Protein AF-A0A3R9WW64-F1 (afdb_monomer_lite)

Structure (mmCIF, N/CA/C/O backbone):
data_AF-A0A3R9WW64-F1
#
_entry.id   AF-A0A3R9WW64-F1
#
loop_
_atom_site.group_PDB
_atom_site.id
_atom_site.type_symbol
_atom_site.label_atom_id
_atom_site.label_alt_id
_atom_site.label_comp_id
_atom_site.label_asym_id
_atom_site.label_entity_id
_atom_site.label_seq_id
_atom_site.pdbx_PDB_ins_code
_atom_site.Cartn_x
_atom_site.Cartn_y
_atom_site.Cartn_z
_atom_site.occupancy
_atom_site.B_iso_or_equiv
_atom_site.auth_seq_id
_atom_site.auth_comp_id
_atom_site.auth_asym_id
_atom_site.auth_atom_id
_atom_site.pdbx_PDB_model_num
ATOM 1 N N . MET A 1 1 ? 5.351 16.333 -18.923 1.00 55.88 1 MET A N 1
ATOM 2 C CA . MET A 1 1 ? 4.577 15.684 -17.848 1.00 55.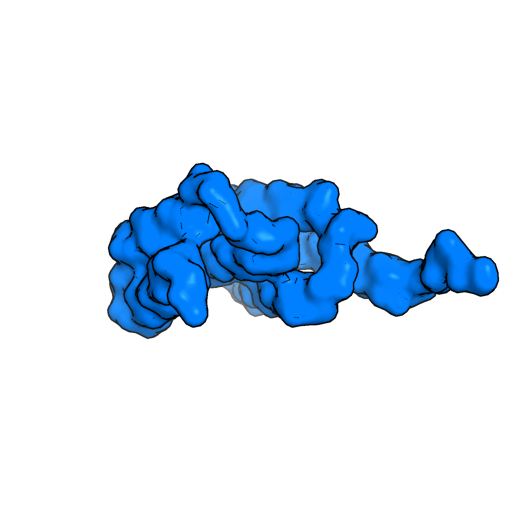88 1 MET A CA 1
ATOM 3 C C . MET A 1 1 ? 3.351 15.067 -18.496 1.00 55.88 1 MET A C 1
ATOM 5 O O . MET A 1 1 ? 2.646 15.789 -19.191 1.00 55.88 1 MET A O 1
ATOM 9 N N . ASP A 1 2 ? 3.173 13.750 -18.385 1.00 70.94 2 ASP A N 1
ATOM 10 C CA . ASP A 1 2 ? 2.027 13.040 -18.985 1.00 70.94 2 ASP A CA 1
ATOM 11 C C . ASP A 1 2 ? 0.785 13.168 -18.080 1.00 70.94 2 ASP A C 1
ATOM 13 O O . ASP A 1 2 ? 0.905 13.332 -16.864 1.00 70.94 2 ASP A O 1
ATOM 17 N N . ARG A 1 3 ? -0.419 13.089 -18.651 1.00 68.31 3 ARG A N 1
ATOM 18 C CA . ARG A 1 3 ? -1.703 13.298 -17.965 1.00 68.31 3 ARG A CA 1
ATOM 19 C C . ARG A 1 3 ? -1.903 12.352 -16.774 1.00 68.31 3 ARG A C 1
ATOM 21 O O . ARG A 1 3 ? -2.455 12.770 -15.768 1.00 68.31 3 ARG A O 1
ATOM 28 N N . ARG A 1 4 ? -1.342 11.139 -16.821 1.00 68.88 4 ARG A N 1
ATOM 29 C CA . ARG A 1 4 ? -1.344 10.182 -15.690 1.00 68.88 4 ARG A CA 1
ATOM 30 C C . ARG A 1 4 ? -0.472 10.620 -14.538 1.00 68.88 4 ARG A C 1
ATOM 32 O O . ARG A 1 4 ? -0.772 10.323 -13.394 1.00 68.88 4 ARG A O 1
ATOM 39 N N . GLU A 1 5 ? 0.668 11.224 -14.854 1.00 63.34 5 GLU A N 1
ATOM 40 C CA . GLU A 1 5 ? 1.583 11.723 -13.840 1.00 63.34 5 GLU A CA 1
ATOM 41 C C . GLU A 1 5 ? 0.886 12.855 -13.088 1.00 63.34 5 GLU A C 1
ATOM 43 O O . GLU A 1 5 ? 0.924 12.902 -11.862 1.00 63.34 5 GLU A O 1
ATOM 48 N N . LEU A 1 6 ? 0.140 13.684 -13.823 1.00 73.88 6 LEU A N 1
ATOM 49 C CA . LEU A 1 6 ? -0.729 14.711 -13.268 1.00 73.88 6 LEU A CA 1
ATOM 50 C C . LEU A 1 6 ? -1.870 14.121 -12.421 1.00 7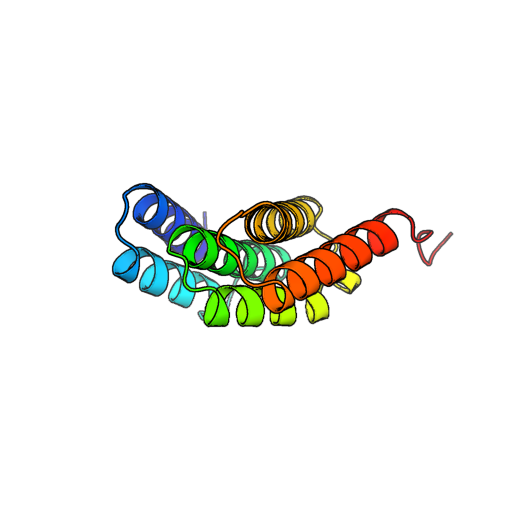3.88 6 LEU A C 1
ATOM 52 O O . LEU A 1 6 ? -2.047 14.540 -11.281 1.00 73.88 6 LEU A O 1
ATOM 56 N N . ASP A 1 7 ? -2.601 13.131 -12.938 1.00 77.81 7 ASP A N 1
ATOM 57 C CA . ASP A 1 7 ? -3.711 12.483 -12.227 1.00 77.81 7 ASP A CA 1
ATOM 58 C C . ASP A 1 7 ? -3.220 11.720 -10.990 1.00 77.81 7 ASP A C 1
ATOM 60 O O . ASP A 1 7 ? -3.816 11.815 -9.922 1.00 77.81 7 ASP A O 1
ATOM 64 N N . GLY A 1 8 ? -2.075 11.046 -11.085 1.00 69.56 8 GLY A N 1
ATOM 65 C CA . GLY A 1 8 ? -1.418 10.387 -9.966 1.00 69.56 8 GLY A CA 1
ATOM 66 C C . GLY A 1 8 ? -1.014 11.392 -8.891 1.00 69.56 8 GLY A C 1
ATOM 67 O O . GLY A 1 8 ? -1.364 11.217 -7.729 1.00 69.56 8 GLY A O 1
ATOM 68 N N . HIS A 1 9 ? -0.349 12.490 -9.257 1.00 72.81 9 HIS A N 1
ATOM 69 C CA . HIS A 1 9 ? 0.014 13.538 -8.300 1.00 72.81 9 HIS A CA 1
ATOM 70 C C . HIS A 1 9 ? -1.200 14.237 -7.678 1.00 72.81 9 HIS A C 1
ATOM 72 O O . HIS A 1 9 ? -1.196 14.481 -6.470 1.00 72.81 9 HIS A O 1
ATOM 78 N N . HIS A 1 10 ? -2.249 14.508 -8.454 1.00 75.62 10 HIS A N 1
ATOM 79 C CA . HIS A 1 10 ? -3.492 15.057 -7.918 1.00 75.62 10 HIS A CA 1
ATOM 80 C C . HIS A 1 10 ? -4.200 14.073 -6.991 1.00 75.62 10 HIS A C 1
ATOM 82 O O . HIS A 1 10 ? -4.643 14.476 -5.920 1.00 75.62 10 HIS A O 1
ATOM 88 N N . GLY A 1 11 ? -4.240 12.785 -7.330 1.00 75.00 11 GLY A N 1
ATOM 89 C CA . GLY A 1 11 ? -4.792 11.758 -6.450 1.00 75.00 11 GLY A CA 1
ATOM 90 C C . GLY A 1 11 ? -4.069 11.706 -5.102 1.00 75.00 11 GLY A C 1
ATOM 91 O O . GLY A 1 11 ? -4.706 11.613 -4.054 1.00 75.00 11 GLY A O 1
ATOM 92 N N . LEU A 1 12 ? -2.741 11.867 -5.103 1.00 70.38 12 LEU A N 1
ATOM 93 C CA . LEU A 1 12 ? -1.946 11.950 -3.872 1.00 70.38 12 LEU A CA 1
ATOM 94 C C . LEU A 1 12 ? -2.235 13.209 -3.053 1.00 70.38 12 LEU A C 1
ATOM 96 O O . LEU A 1 12 ? -2.284 13.133 -1.823 1.00 70.38 12 LEU A O 1
ATOM 100 N N . ALA A 1 13 ? -2.421 14.350 -3.715 1.00 75.00 13 ALA A N 1
ATOM 101 C CA . ALA A 1 13 ? -2.783 15.594 -3.051 1.00 75.00 13 ALA A CA 1
ATOM 102 C C . ALA A 1 13 ? -4.181 15.509 -2.415 1.00 75.00 13 ALA A C 1
ATOM 104 O O . ALA A 1 13 ? -4.332 15.855 -1.247 1.00 75.00 13 ALA A O 1
ATOM 105 N N . GLU A 1 14 ? -5.179 14.974 -3.121 1.00 78.19 14 GLU A N 1
ATOM 106 C CA . GLU A 1 14 ? -6.542 14.799 -2.592 1.00 78.19 14 GLU A CA 1
ATOM 107 C C . GLU A 1 14 ? -6.571 13.832 -1.394 1.00 78.19 14 GLU A C 1
ATOM 109 O O . GLU A 1 14 ? -7.257 14.088 -0.402 1.00 78.19 14 GLU A O 1
ATOM 114 N N . ALA A 1 15 ? -5.753 12.772 -1.415 1.00 68.94 15 ALA A N 1
ATOM 115 C CA . ALA A 1 15 ? -5.613 11.873 -0.269 1.00 68.94 15 ALA A CA 1
ATOM 116 C C . ALA A 1 15 ? -5.034 12.587 0.960 1.00 68.94 15 ALA A C 1
ATOM 118 O O . ALA A 1 15 ? -5.517 12.401 2.075 1.00 68.94 15 ALA A O 1
ATOM 119 N N . ALA A 1 16 ? -4.012 13.425 0.762 1.00 67.69 16 ALA A N 1
ATOM 120 C CA . ALA A 1 16 ? -3.418 14.216 1.838 1.00 67.69 16 ALA A CA 1
ATOM 121 C C . ALA A 1 16 ? -4.389 15.270 2.402 1.00 67.69 16 ALA A C 1
ATOM 123 O O . ALA A 1 16 ? -4.280 15.634 3.570 1.00 67.69 16 ALA A O 1
ATOM 124 N N . LEU A 1 17 ? -5.353 15.721 1.595 1.00 77.12 17 LEU A N 1
ATOM 125 C CA . LEU A 1 17 ? -6.416 16.648 1.989 1.00 77.12 17 LEU A CA 1
ATOM 126 C C . LEU A 1 17 ? -7.629 15.954 2.640 1.00 77.12 17 LEU A C 1
ATOM 128 O O . LEU A 1 17 ? -8.622 16.620 2.926 1.00 77.12 17 LEU A O 1
ATOM 132 N N . GLY A 1 18 ? -7.574 14.638 2.881 1.00 73.31 18 GLY A N 1
ATOM 133 C CA . GLY A 1 18 ? -8.662 13.895 3.526 1.00 73.31 18 GLY A CA 1
ATOM 134 C C . GLY A 1 18 ? -9.875 13.664 2.623 1.00 73.31 18 GLY A C 1
ATOM 135 O O . GLY A 1 18 ? -10.989 13.533 3.122 1.00 73.31 18 GLY A O 1
ATOM 136 N N . ARG A 1 19 ? -9.673 13.616 1.299 1.00 76.69 19 ARG A N 1
ATOM 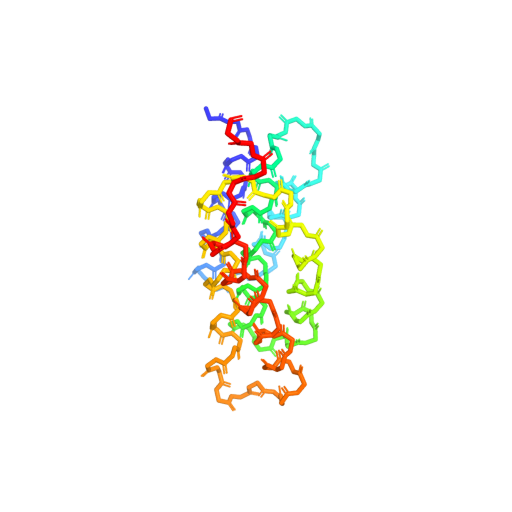137 C CA . ARG A 1 19 ? -10.724 13.374 0.296 1.00 76.69 19 ARG A CA 1
ATOM 138 C C . ARG A 1 19 ? -10.513 12.015 -0.386 1.00 76.69 19 ARG A C 1
ATOM 140 O O . ARG A 1 19 ? -10.076 11.961 -1.539 1.00 76.69 19 ARG A O 1
ATOM 147 N N . PRO A 1 20 ? -10.776 10.905 0.326 1.00 74.31 20 PRO A N 1
ATOM 148 C CA . PRO A 1 20 ? -10.406 9.564 -0.120 1.00 74.31 20 PRO A CA 1
ATOM 149 C C . PRO A 1 20 ? -11.103 9.146 -1.420 1.00 74.31 20 PRO A C 1
ATOM 151 O O . PRO A 1 20 ? -10.450 8.563 -2.281 1.00 74.31 20 PRO A O 1
ATOM 154 N N . ASP A 1 21 ? -12.372 9.511 -1.614 1.00 77.00 21 ASP A N 1
ATOM 155 C CA . ASP A 1 21 ? -13.125 9.148 -2.825 1.00 77.00 21 ASP A CA 1
ATOM 156 C C . ASP A 1 21 ? -12.505 9.772 -4.079 1.00 77.00 21 ASP A C 1
ATOM 158 O O . ASP A 1 21 ? -12.274 9.109 -5.091 1.00 77.00 21 ASP A O 1
ATOM 162 N N . ARG A 1 22 ? -12.137 11.055 -3.984 1.00 73.38 22 ARG A N 1
ATOM 163 C CA . ARG A 1 22 ? -11.517 11.783 -5.092 1.00 73.38 22 ARG A CA 1
ATOM 164 C C . ARG A 1 22 ? -10.109 11.280 -5.386 1.00 73.38 22 ARG A C 1
ATOM 166 O O . ARG A 1 22 ? -9.716 11.180 -6.548 1.00 73.38 22 ARG A O 1
ATOM 173 N N . ALA A 1 23 ? -9.364 10.936 -4.338 1.00 76.00 23 ALA A N 1
ATOM 174 C CA . ALA A 1 23 ? -8.063 10.304 -4.473 1.00 76.00 23 ALA A CA 1
ATOM 175 C C . ALA A 1 23 ? -8.159 8.954 -5.197 1.00 76.00 23 ALA A C 1
ATOM 177 O O . ALA A 1 23 ? -7.376 8.700 -6.111 1.00 76.00 23 ALA A O 1
ATOM 178 N N . ALA A 1 24 ? -9.130 8.114 -4.826 1.00 73.19 24 ALA A N 1
ATOM 179 C CA . ALA A 1 24 ? -9.328 6.799 -5.424 1.00 73.19 24 ALA A CA 1
ATOM 180 C C . ALA A 1 24 ? -9.619 6.891 -6.930 1.00 73.19 24 ALA A C 1
ATOM 182 O O . ALA A 1 24 ? -8.979 6.192 -7.714 1.00 73.19 24 ALA A O 1
ATOM 183 N N . GLU A 1 25 ? -10.505 7.798 -7.356 1.00 77.94 25 GLU A N 1
ATOM 184 C CA . GLU A 1 25 ? -10.807 8.017 -8.779 1.00 77.94 25 GLU A CA 1
ATOM 185 C C . GLU A 1 25 ? -9.568 8.410 -9.596 1.00 77.94 25 GLU A C 1
ATOM 187 O O . GLU A 1 25 ? -9.323 7.872 -10.678 1.00 77.94 25 GLU A O 1
ATOM 192 N N . LEU A 1 26 ? -8.784 9.361 -9.085 1.00 78.62 26 LEU A N 1
ATOM 193 C CA . LEU A 1 26 ? -7.611 9.896 -9.776 1.00 78.62 26 LEU A CA 1
ATOM 194 C C . LEU A 1 26 ? -6.476 8.867 -9.851 1.00 78.62 26 LEU A C 1
ATOM 196 O O . LEU A 1 26 ? -5.864 8.690 -10.906 1.00 78.62 26 LEU A O 1
ATOM 200 N N . LEU A 1 27 ? -6.244 8.131 -8.762 1.00 70.50 27 LEU A N 1
ATOM 201 C CA . LEU A 1 27 ? -5.260 7.050 -8.723 1.00 70.50 27 LEU A CA 1
ATOM 202 C C . LEU A 1 27 ? -5.673 5.884 -9.636 1.00 70.50 27 LEU A C 1
ATOM 204 O O . LEU A 1 27 ? -4.824 5.334 -10.335 1.00 70.50 27 LEU A O 1
ATOM 208 N N . HIS A 1 28 ? -6.966 5.550 -9.704 1.00 71.06 28 HIS A N 1
ATOM 209 C CA . HIS A 1 28 ? -7.485 4.523 -10.610 1.00 71.06 28 HIS A CA 1
ATOM 210 C C . HIS A 1 28 ? -7.222 4.874 -12.083 1.00 71.06 28 HIS A C 1
ATOM 212 O O . HIS A 1 28 ? -6.699 4.050 -12.835 1.00 71.06 28 HIS A O 1
ATOM 218 N N . ARG A 1 29 ? -7.499 6.120 -12.490 1.00 73.94 29 ARG A N 1
ATOM 219 C CA . ARG A 1 29 ? -7.210 6.603 -13.855 1.00 73.94 29 ARG A CA 1
ATOM 220 C C . ARG A 1 29 ? -5.718 6.565 -14.177 1.00 73.94 29 ARG A C 1
ATOM 222 O O . ARG A 1 29 ? -5.331 6.099 -15.248 1.00 73.94 29 ARG A O 1
ATOM 229 N N . ALA A 1 30 ? -4.878 6.974 -13.227 1.00 70.94 30 ALA A N 1
ATOM 230 C CA . ALA A 1 30 ? -3.427 6.955 -13.390 1.00 70.94 30 ALA A CA 1
ATOM 231 C C . ALA A 1 30 ? -2.863 5.535 -13.615 1.00 70.94 30 ALA A C 1
ATOM 233 O O . ALA A 1 30 ? -1.865 5.374 -14.325 1.00 70.94 30 ALA A O 1
ATOM 234 N N . VAL A 1 31 ? -3.504 4.510 -13.039 1.00 67.00 31 VAL A N 1
ATOM 235 C CA . VAL A 1 31 ? -3.112 3.097 -13.172 1.00 67.00 31 VAL A CA 1
ATOM 236 C C . VAL A 1 31 ? -3.641 2.456 -14.464 1.00 67.00 31 VAL A C 1
ATOM 238 O O . VAL A 1 31 ? -2.913 1.664 -15.070 1.00 67.00 31 VAL A O 1
ATOM 241 N N . HIS A 1 32 ? -4.868 2.779 -14.893 1.00 64.69 32 HIS A N 1
ATOM 242 C CA . HIS A 1 32 ? -5.580 2.004 -15.922 1.00 64.69 32 HIS A CA 1
ATOM 243 C C . HIS A 1 32 ? -5.604 2.573 -17.342 1.00 64.69 32 HIS A C 1
ATOM 245 O O . HIS A 1 32 ? -5.807 1.790 -18.270 1.00 64.69 32 HIS A O 1
ATOM 251 N N . ASP A 1 33 ? -5.342 3.862 -17.572 1.00 60.47 33 ASP A N 1
ATOM 252 C CA . ASP A 1 33 ? -5.148 4.320 -18.955 1.00 60.47 33 ASP A CA 1
ATOM 253 C C . ASP A 1 33 ? -3.874 3.679 -19.552 1.00 60.47 33 ASP A C 1
ATOM 255 O O . ASP A 1 33 ? -2.967 3.295 -18.818 1.00 60.47 33 ASP A O 1
ATOM 259 N N . ALA A 1 34 ? -3.738 3.531 -20.878 1.00 49.38 34 ALA A N 1
ATOM 260 C CA . ALA A 1 34 ? -2.623 2.802 -21.532 1.00 49.38 34 ALA A CA 1
ATOM 261 C C . ALA A 1 34 ? -1.568 3.749 -22.152 1.00 49.38 34 ALA A C 1
ATOM 263 O O . ALA A 1 34 ? -1.912 4.540 -23.022 1.00 49.38 34 ALA A O 1
ATOM 264 N N . GLY A 1 35 ? -0.325 3.776 -21.630 1.00 52.78 35 GLY A N 1
ATOM 265 C CA . GLY A 1 35 ? 0.709 4.757 -22.051 1.00 52.78 35 GLY A CA 1
ATOM 266 C C . GLY A 1 35 ? 1.838 5.114 -21.058 1.00 52.78 35 GLY A C 1
ATOM 267 O O . GLY A 1 35 ? 2.821 5.723 -21.457 1.00 52.78 35 GLY A O 1
ATOM 268 N N . GLY A 1 36 ? 1.762 4.715 -19.783 1.00 52.38 36 GLY A N 1
ATOM 269 C CA . GLY A 1 36 ? 2.780 5.013 -18.763 1.00 52.38 36 GLY A CA 1
ATOM 270 C C . GLY A 1 36 ? 3.795 3.879 -18.580 1.00 52.38 36 GLY A C 1
ATOM 271 O O . GLY A 1 36 ? 3.432 2.697 -18.618 1.00 52.38 36 GLY A O 1
ATOM 272 N N . GLY A 1 37 ? 5.065 4.224 -18.351 1.00 60.03 37 GLY A N 1
ATOM 273 C CA . GLY A 1 37 ? 6.140 3.251 -18.124 1.00 60.03 37 GLY A CA 1
ATOM 274 C C . GLY A 1 37 ? 5.899 2.353 -16.891 1.00 60.03 37 GLY A C 1
ATOM 275 O O . GLY A 1 37 ? 5.246 2.792 -15.939 1.00 60.03 37 GLY A O 1
ATOM 276 N N . PRO A 1 38 ? 6.428 1.112 -16.862 1.00 66.50 38 PRO A N 1
ATOM 277 C CA . PRO A 1 38 ? 6.152 0.118 -15.810 1.00 66.50 38 PRO A CA 1
ATOM 278 C C . PRO A 1 38 ? 6.389 0.627 -14.379 1.00 66.50 38 PRO A C 1
ATOM 280 O O . PRO A 1 38 ? 5.609 0.347 -13.475 1.00 66.50 38 PRO A O 1
ATOM 283 N N . ALA A 1 39 ? 7.418 1.455 -14.186 1.00 63.97 39 ALA A N 1
ATOM 284 C CA . ALA A 1 39 ? 7.777 2.021 -12.887 1.00 63.97 39 ALA A CA 1
ATOM 285 C C . ALA A 1 39 ? 6.713 2.970 -12.301 1.00 63.97 39 ALA A C 1
ATOM 287 O O . ALA A 1 39 ? 6.516 2.990 -11.087 1.00 63.97 39 ALA A O 1
ATOM 288 N N . TYR A 1 40 ? 6.020 3.744 -13.143 1.00 61.91 40 TYR A N 1
ATOM 289 C CA . TYR A 1 40 ? 4.979 4.667 -12.682 1.00 61.91 40 TYR A CA 1
ATOM 290 C C . TYR A 1 40 ? 3.715 3.925 -12.259 1.00 61.91 40 TYR A C 1
ATOM 292 O O . TYR A 1 40 ? 3.101 4.303 -11.269 1.00 61.91 40 TYR A O 1
ATOM 300 N N . ARG A 1 41 ? 3.376 2.818 -12.929 1.00 68.38 41 ARG A N 1
ATOM 301 C CA . ARG A 1 41 ? 2.235 1.977 -12.532 1.00 68.38 41 ARG A CA 1
ATOM 302 C C . ARG A 1 41 ? 2.431 1.396 -11.137 1.00 68.38 41 ARG A C 1
ATOM 304 O O . ARG A 1 41 ? 1.523 1.457 -10.321 1.00 68.38 41 ARG A O 1
ATOM 311 N N . VAL A 1 42 ? 3.634 0.905 -10.843 1.00 69.81 42 VAL A N 1
ATOM 312 C CA . VAL A 1 42 ? 3.969 0.362 -9.518 1.00 69.81 42 VAL A CA 1
ATOM 313 C C . VAL A 1 42 ? 4.000 1.463 -8.453 1.00 69.81 42 VAL A C 1
ATOM 315 O O . VAL A 1 42 ? 3.498 1.271 -7.348 1.00 69.81 42 VAL A O 1
ATOM 318 N N . LEU A 1 43 ? 4.529 2.645 -8.785 1.00 70.19 43 LEU A N 1
ATOM 319 C CA . LEU A 1 43 ? 4.515 3.791 -7.876 1.00 70.19 43 LEU A CA 1
ATOM 320 C C . LEU A 1 43 ? 3.084 4.242 -7.545 1.00 70.19 43 LEU A C 1
ATOM 322 O O . LEU A 1 43 ? 2.773 4.463 -6.377 1.00 70.19 43 LEU A O 1
ATOM 326 N N . PHE A 1 44 ? 2.205 4.323 -8.545 1.00 68.56 44 PHE A N 1
ATOM 327 C CA . PHE A 1 44 ? 0.798 4.666 -8.339 1.00 68.56 44 PHE A CA 1
ATOM 328 C C . PHE A 1 44 ? -0.014 3.540 -7.705 1.00 68.56 44 PHE A C 1
ATOM 330 O O . PHE A 1 44 ? -1.010 3.841 -7.070 1.00 68.56 44 PHE A O 1
ATOM 337 N N . ALA A 1 45 ? 0.408 2.278 -7.800 1.00 72.25 45 ALA A N 1
ATOM 338 C CA . ALA A 1 45 ? -0.221 1.164 -7.089 1.00 72.25 45 ALA A CA 1
ATOM 339 C C . ALA A 1 45 ? 0.180 1.096 -5.601 1.00 72.25 45 ALA A C 1
ATOM 341 O O . ALA A 1 45 ? -0.597 0.631 -4.768 1.00 72.25 45 ALA A O 1
ATOM 342 N N . ALA A 1 46 ? 1.371 1.588 -5.238 1.00 77.38 46 ALA A N 1
ATOM 343 C CA . ALA A 1 46 ? 1.852 1.580 -3.854 1.00 77.38 46 ALA A CA 1
ATOM 344 C C . ALA A 1 46 ? 1.154 2.615 -2.955 1.00 77.38 46 ALA A C 1
ATOM 346 O O . ALA A 1 46 ? 1.004 2.414 -1.749 1.00 77.38 46 ALA A O 1
ATOM 347 N N . GLU A 1 47 ? 0.718 3.730 -3.528 1.00 77.06 47 GLU A N 1
ATOM 348 C CA . GLU A 1 47 ? 0.108 4.823 -2.775 1.00 77.06 47 GLU A CA 1
ATOM 349 C C . GLU A 1 47 ? -1.340 4.555 -2.310 1.00 77.06 47 GLU A C 1
ATOM 351 O O . GLU A 1 47 ? -1.632 4.874 -1.158 1.00 77.06 47 GLU A O 1
ATOM 356 N N . PRO A 1 48 ? -2.230 3.899 -3.082 1.00 76.75 48 PRO A N 1
ATOM 357 C CA . PRO A 1 48 ? -3.519 3.413 -2.597 1.00 76.75 48 PRO A CA 1
ATOM 358 C C . PRO A 1 48 ? -3.393 2.568 -1.330 1.00 76.75 48 PRO A C 1
ATOM 360 O O . PRO A 1 48 ? -4.103 2.821 -0.361 1.00 76.75 48 PRO A O 1
ATOM 363 N N . ALA A 1 49 ? -2.428 1.640 -1.275 1.00 79.88 49 ALA A N 1
ATOM 364 C CA . ALA A 1 49 ? -2.183 0.830 -0.079 1.00 79.88 49 ALA A CA 1
ATOM 365 C C . ALA A 1 49 ? -1.867 1.701 1.150 1.00 79.88 49 ALA A C 1
ATOM 367 O O . ALA A 1 49 ? -2.334 1.423 2.255 1.00 79.88 49 ALA A O 1
ATOM 368 N N . ARG A 1 50 ? -1.117 2.796 0.959 1.00 82.38 50 ARG A N 1
ATOM 369 C CA . ARG A 1 50 ? -0.852 3.775 2.019 1.00 82.38 50 ARG A CA 1
ATOM 370 C C . ARG A 1 50 ? -2.118 4.517 2.445 1.00 82.38 50 ARG A C 1
ATOM 372 O O . ARG A 1 50 ? -2.329 4.687 3.643 1.00 82.38 50 ARG A O 1
ATOM 379 N N . VAL A 1 51 ? -2.915 5.000 1.496 1.00 79.88 51 VAL A N 1
ATOM 380 C CA . VAL A 1 51 ? -4.128 5.785 1.780 1.00 79.88 51 VAL A CA 1
ATOM 381 C C . VAL A 1 51 ? -5.164 4.935 2.513 1.00 79.88 51 VAL A C 1
ATOM 383 O O . VAL A 1 51 ? -5.673 5.355 3.548 1.00 79.88 51 VAL A O 1
ATOM 386 N N . LEU A 1 52 ? -5.390 3.705 2.052 1.00 81.38 52 LEU A N 1
ATOM 387 C CA . LEU A 1 52 ? -6.291 2.742 2.688 1.00 81.38 52 LEU A CA 1
ATOM 388 C C . LEU A 1 52 ? -5.833 2.399 4.111 1.00 81.38 52 LEU A C 1
ATOM 390 O O . LEU A 1 52 ? -6.636 2.393 5.040 1.00 81.38 52 LEU A O 1
ATOM 394 N N . ALA A 1 53 ? -4.525 2.213 4.313 1.00 81.06 53 ALA A N 1
ATOM 395 C CA . ALA A 1 53 ? -3.961 2.004 5.642 1.00 81.06 53 ALA A CA 1
ATOM 396 C C . ALA A 1 53 ? -4.170 3.210 6.574 1.00 81.06 53 ALA A C 1
ATOM 398 O O . ALA A 1 53 ? -4.435 3.037 7.759 1.00 81.06 53 ALA A O 1
ATOM 399 N N . GLN A 1 54 ? -4.067 4.438 6.063 1.00 80.62 54 GLN A N 1
ATOM 400 C CA . GLN A 1 54 ? -4.332 5.645 6.854 1.00 80.62 54 GLN A CA 1
ATOM 401 C C . GLN A 1 54 ? -5.818 5.797 7.200 1.00 80.62 54 GLN A C 1
ATOM 403 O O . GLN A 1 54 ? -6.139 6.252 8.293 1.00 80.62 54 GLN A O 1
ATOM 408 N N . ALA A 1 55 ? -6.706 5.362 6.307 1.00 79.06 55 ALA A N 1
ATOM 409 C CA . ALA A 1 55 ? -8.150 5.317 6.528 1.00 79.06 55 ALA A CA 1
ATOM 410 C C . ALA A 1 55 ? -8.615 4.109 7.367 1.00 79.06 55 ALA A C 1
ATOM 412 O O . ALA A 1 55 ? -9.811 3.943 7.587 1.00 79.06 55 ALA A O 1
ATOM 413 N N . ALA A 1 56 ? -7.689 3.263 7.835 1.00 82.50 56 ALA A N 1
ATOM 414 C CA . ALA A 1 56 ? -7.974 2.012 8.537 1.00 82.50 56 ALA A CA 1
ATOM 415 C C . ALA A 1 56 ? -8.808 0.985 7.739 1.00 82.50 56 ALA A C 1
ATOM 417 O O . ALA A 1 56 ? -9.355 0.044 8.321 1.00 82.50 56 ALA A O 1
ATOM 418 N N . ASP A 1 57 ? -8.841 1.093 6.407 1.00 85.31 57 ASP A N 1
ATOM 419 C CA . ASP A 1 57 ? -9.386 0.055 5.530 1.00 85.31 57 ASP A CA 1
ATOM 420 C C . ASP A 1 57 ? -8.350 -1.056 5.328 1.00 85.31 57 ASP A C 1
ATOM 422 O O . ASP A 1 57 ? -7.674 -1.184 4.304 1.00 85.31 57 ASP A O 1
ATOM 426 N N . TRP A 1 58 ? -8.170 -1.857 6.375 1.00 85.56 58 TRP A N 1
ATOM 427 C CA . TRP A 1 58 ? -7.091 -2.835 6.419 1.00 85.56 58 TRP A CA 1
ATOM 428 C C . TRP A 1 58 ? -7.255 -3.971 5.415 1.00 85.56 58 TRP A C 1
ATOM 430 O O . TRP A 1 58 ? -6.259 -4.554 4.993 1.00 85.56 58 TRP A O 1
ATOM 440 N N . ARG A 1 59 ? -8.497 -4.323 5.057 1.00 85.44 59 ARG A N 1
ATOM 441 C CA . ARG A 1 59 ? -8.741 -5.407 4.101 1.00 85.44 59 ARG A CA 1
ATOM 442 C C . ARG A 1 59 ? -8.232 -4.998 2.727 1.00 85.44 59 ARG A C 1
ATOM 444 O O . ARG A 1 59 ? -7.462 -5.745 2.128 1.00 85.44 59 ARG A O 1
ATOM 451 N N . GLU A 1 60 ? -8.623 -3.812 2.278 1.00 80.75 60 GLU A N 1
ATOM 452 C CA . GLU A 1 60 ? -8.228 -3.320 0.966 1.00 80.75 60 GLU A CA 1
ATOM 453 C C . GLU A 1 60 ? -6.746 -2.925 0.947 1.00 80.75 60 GLU A C 1
ATOM 455 O O . GLU A 1 60 ? -6.034 -3.228 -0.010 1.00 80.75 60 GLU A O 1
ATOM 460 N N . ALA A 1 61 ? -6.229 -2.362 2.048 1.00 84.94 61 ALA A N 1
ATOM 461 C CA . ALA A 1 61 ? -4.801 -2.089 2.193 1.00 84.94 61 ALA A CA 1
ATOM 462 C C . ALA A 1 61 ? -3.958 -3.365 2.033 1.00 84.94 61 ALA A C 1
ATOM 464 O O . ALA A 1 61 ? -2.992 -3.373 1.272 1.00 84.94 61 ALA A O 1
ATOM 465 N N . SER A 1 62 ? -4.322 -4.462 2.704 1.00 86.25 62 SER A N 1
ATOM 466 C CA . SER A 1 62 ? -3.591 -5.729 2.585 1.00 86.25 62 SER A CA 1
ATOM 467 C C . SER A 1 62 ? -3.732 -6.378 1.215 1.00 86.25 62 SER A C 1
ATOM 469 O O . SER A 1 62 ? -2.752 -6.930 0.721 1.00 86.25 62 SER A O 1
ATOM 471 N N . HIS A 1 63 ? -4.896 -6.271 0.573 1.00 87.00 63 HIS A N 1
ATOM 472 C CA . HIS A 1 63 ? -5.070 -6.727 -0.804 1.00 87.00 63 HIS A CA 1
ATOM 473 C C . HIS A 1 63 ? -4.130 -5.976 -1.764 1.00 87.00 63 HIS A C 1
ATOM 475 O O . HIS A 1 63 ? -3.414 -6.599 -2.551 1.00 87.00 63 HIS A O 1
ATOM 481 N N . ALA A 1 64 ? -4.030 -4.652 -1.620 1.00 84.81 64 ALA A N 1
ATOM 482 C CA . ALA A 1 64 ? -3.103 -3.838 -2.398 1.00 84.81 64 ALA A CA 1
ATOM 483 C C . ALA A 1 64 ? -1.627 -4.195 -2.119 1.00 84.81 64 ALA A C 1
ATOM 485 O O . ALA A 1 64 ? -0.842 -4.333 -3.057 1.00 84.81 64 ALA A O 1
ATOM 486 N N . LEU A 1 65 ? -1.235 -4.416 -0.856 1.00 89.19 65 LEU A N 1
ATOM 487 C CA . LEU A 1 65 ? 0.128 -4.859 -0.515 1.00 89.19 65 LEU A CA 1
ATOM 488 C C . LEU A 1 65 ? 0.465 -6.245 -1.095 1.00 89.19 65 LEU A C 1
ATOM 490 O O . LEU A 1 65 ? 1.582 -6.462 -1.574 1.00 89.19 65 LEU A O 1
ATOM 494 N N . ALA A 1 66 ? -0.488 -7.179 -1.089 1.00 89.44 66 ALA A N 1
ATOM 495 C CA . ALA A 1 66 ? -0.303 -8.499 -1.685 1.00 89.44 66 ALA A CA 1
ATOM 496 C C . ALA A 1 66 ? -0.089 -8.402 -3.206 1.00 89.44 66 ALA A C 1
ATOM 498 O O . ALA A 1 66 ? 0.833 -9.022 -3.734 1.00 89.44 66 ALA A O 1
ATOM 499 N N . ALA A 1 67 ? -0.860 -7.557 -3.898 1.00 86.19 67 ALA A N 1
ATOM 500 C CA . ALA A 1 67 ? -0.684 -7.315 -5.331 1.00 86.19 67 ALA A CA 1
ATOM 501 C C . ALA A 1 67 ? 0.705 -6.735 -5.667 1.00 86.19 67 ALA A C 1
ATOM 503 O O . ALA A 1 67 ? 1.330 -7.148 -6.645 1.00 86.19 67 ALA A O 1
ATOM 504 N N . LEU A 1 68 ? 1.235 -5.835 -4.827 1.00 86.75 68 LEU A N 1
ATOM 505 C CA . LEU A 1 68 ? 2.583 -5.277 -4.999 1.00 86.75 6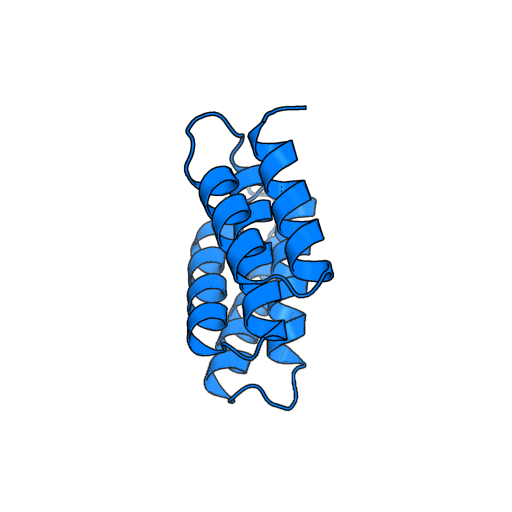8 LEU A CA 1
ATOM 506 C C . LEU A 1 68 ? 3.675 -6.343 -4.893 1.00 86.75 68 LEU A C 1
ATOM 508 O O . LEU A 1 68 ? 4.658 -6.273 -5.633 1.00 86.75 68 LEU A O 1
ATOM 512 N N . SER A 1 69 ? 3.488 -7.348 -4.031 1.00 87.69 69 SER A N 1
ATOM 513 C CA . SER A 1 69 ? 4.462 -8.427 -3.810 1.00 87.69 69 SER A CA 1
ATOM 514 C C . SER A 1 69 ? 4.807 -9.163 -5.109 1.00 87.69 69 SER A C 1
ATOM 516 O O . SER A 1 69 ? 5.977 -9.447 -5.357 1.00 87.69 69 SER A O 1
ATOM 518 N N . GLY A 1 70 ? 3.822 -9.367 -5.993 1.00 85.62 70 GLY A N 1
ATOM 519 C CA . GLY A 1 70 ? 4.024 -9.994 -7.305 1.00 85.62 70 GLY A 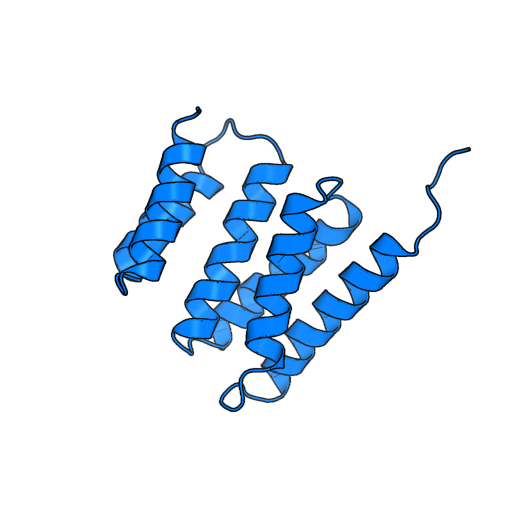CA 1
ATOM 520 C C . GLY A 1 70 ? 4.848 -9.162 -8.298 1.00 85.62 70 GLY A C 1
ATOM 521 O O . GLY A 1 70 ? 5.307 -9.691 -9.303 1.00 85.62 70 GLY A O 1
ATOM 522 N N . THR A 1 71 ? 5.065 -7.873 -8.024 1.00 85.38 71 THR A N 1
ATOM 523 C CA . THR A 1 71 ? 5.787 -6.951 -8.923 1.00 85.38 71 THR A CA 1
ATOM 524 C C . THR A 1 71 ? 7.196 -6.604 -8.448 1.00 85.38 71 THR A C 1
ATOM 526 O O . THR A 1 71 ? 7.957 -5.981 -9.191 1.00 85.38 71 THR A O 1
ATOM 529 N N . VAL A 1 72 ? 7.571 -6.998 -7.224 1.00 88.00 72 VAL A N 1
ATOM 530 C CA . VAL A 1 72 ? 8.840 -6.603 -6.590 1.00 88.00 72 VAL A CA 1
ATOM 531 C C . VAL A 1 72 ? 10.044 -7.035 -7.428 1.00 88.00 72 VAL A C 1
ATOM 533 O O . VAL A 1 72 ? 10.886 -6.198 -7.746 1.00 88.00 72 VAL A O 1
ATOM 536 N N . ALA A 1 73 ? 10.090 -8.303 -7.847 1.00 84.94 73 ALA A N 1
ATOM 537 C CA . ALA A 1 73 ? 11.226 -8.870 -8.578 1.00 84.94 73 ALA A CA 1
ATOM 538 C C . ALA A 1 73 ? 11.445 -8.232 -9.961 1.00 84.94 73 ALA A C 1
ATOM 540 O O . ALA A 1 73 ? 12.566 -8.173 -10.451 1.00 84.94 73 ALA A O 1
ATOM 541 N N . THR A 1 74 ? 10.381 -7.729 -10.588 1.00 82.56 74 THR A N 1
ATOM 542 C CA . THR A 1 74 ? 10.435 -7.112 -11.922 1.00 82.56 74 THR A CA 1
ATOM 543 C C . THR A 1 74 ? 10.579 -5.589 -11.867 1.00 82.56 74 THR A C 1
ATOM 545 O O . THR A 1 74 ? 10.682 -4.932 -12.904 1.00 82.56 74 THR A O 1
ATOM 548 N N . THR A 1 75 ? 10.548 -4.987 -10.673 1.00 82.56 75 THR A N 1
ATOM 549 C CA . THR A 1 75 ? 10.601 -3.531 -10.509 1.00 82.56 75 THR A CA 1
ATOM 550 C C . THR A 1 75 ? 12.044 -3.049 -10.386 1.00 82.56 75 THR A C 1
ATOM 552 O O . THR A 1 75 ? 12.600 -2.993 -9.296 1.00 82.56 75 THR A O 1
ATOM 555 N N . GLY A 1 76 ? 12.624 -2.583 -11.495 1.00 80.38 76 GLY A N 1
ATOM 556 C CA . GLY A 1 76 ? 13.962 -1.964 -11.501 1.00 80.38 76 GLY A CA 1
ATOM 557 C C . GLY A 1 76 ? 14.019 -0.531 -10.943 1.00 80.38 76 GLY A C 1
ATOM 558 O O . GLY A 1 76 ? 15.090 0.059 -10.824 1.00 80.38 76 GLY A O 1
ATOM 559 N N . SER A 1 77 ? 12.877 0.080 -10.604 1.00 81.94 77 SER A N 1
ATOM 560 C CA . SER A 1 77 ? 12.839 1.463 -10.114 1.00 81.94 77 SER A CA 1
ATOM 561 C C . SER A 1 77 ? 12.999 1.542 -8.598 1.00 81.94 77 SER A C 1
ATOM 563 O O . SER A 1 77 ? 12.076 1.237 -7.840 1.00 81.94 77 SER A O 1
ATOM 565 N N . VAL A 1 78 ? 14.134 2.085 -8.149 1.00 84.00 78 VAL A N 1
ATOM 566 C CA . VAL A 1 78 ? 14.409 2.377 -6.729 1.00 84.00 78 VAL A CA 1
ATOM 567 C C . VAL A 1 78 ? 13.312 3.242 -6.103 1.00 84.00 78 VAL A C 1
ATOM 569 O O . VAL A 1 78 ? 12.939 3.043 -4.946 1.00 84.00 78 VAL A O 1
ATOM 572 N N . ARG A 1 79 ? 12.764 4.205 -6.856 1.00 79.69 79 ARG A N 1
ATOM 573 C CA . ARG A 1 79 ? 11.689 5.077 -6.364 1.00 79.69 79 ARG A CA 1
ATOM 574 C C . ARG A 1 79 ? 10.400 4.290 -6.110 1.00 79.69 79 ARG A C 1
ATOM 576 O O . ARG A 1 79 ? 9.773 4.502 -5.076 1.00 79.69 79 ARG A O 1
ATOM 583 N N . ALA A 1 80 ? 10.040 3.368 -7.001 1.00 83.31 80 ALA A N 1
ATOM 584 C CA . ALA A 1 80 ? 8.870 2.508 -6.831 1.00 83.31 80 ALA A CA 1
ATOM 585 C C . ALA A 1 80 ? 9.053 1.516 -5.666 1.00 83.31 80 ALA A C 1
ATOM 587 O O . ALA A 1 80 ? 8.176 1.407 -4.812 1.00 83.31 80 ALA A O 1
ATOM 588 N N . LEU A 1 81 ? 10.229 0.886 -5.546 1.00 89.06 81 LEU A N 1
ATOM 589 C CA . LEU A 1 81 ? 10.573 0.016 -4.409 1.00 89.06 81 LEU A CA 1
ATOM 590 C C . LEU A 1 81 ? 10.490 0.760 -3.063 1.00 89.06 81 LEU A C 1
ATOM 592 O O . LEU A 1 81 ? 9.968 0.231 -2.081 1.00 89.06 81 LEU A O 1
ATOM 596 N N . ARG A 1 82 ? 10.941 2.022 -3.008 1.00 87.31 82 ARG A N 1
ATOM 597 C CA . ARG A 1 82 ? 10.806 2.874 -1.811 1.00 87.31 82 ARG A CA 1
ATOM 598 C C . ARG A 1 82 ? 9.349 3.201 -1.478 1.00 87.31 82 ARG A C 1
ATOM 600 O O . ARG A 1 82 ? 9.012 3.238 -0.295 1.00 87.31 82 ARG A O 1
ATOM 607 N N . ALA A 1 83 ? 8.501 3.434 -2.481 1.00 86.50 83 ALA A N 1
ATOM 608 C CA . ALA A 1 83 ? 7.072 3.670 -2.271 1.00 86.50 83 ALA A CA 1
ATOM 609 C C . ALA A 1 83 ? 6.392 2.431 -1.662 1.00 86.50 83 ALA A C 1
ATOM 611 O O . ALA A 1 83 ? 5.711 2.550 -0.642 1.00 86.50 83 ALA A O 1
ATOM 612 N N . MET A 1 84 ? 6.685 1.236 -2.191 1.00 91.56 84 MET A N 1
ATOM 613 C CA . MET A 1 84 ? 6.213 -0.036 -1.626 1.00 91.56 84 MET A CA 1
ATOM 614 C C . MET A 1 84 ? 6.664 -0.223 -0.172 1.00 91.56 84 MET A C 1
ATOM 616 O O . MET A 1 84 ? 5.843 -0.489 0.705 1.00 91.56 84 MET A O 1
ATOM 620 N N . ALA A 1 85 ? 7.952 0.005 0.114 1.00 92.06 85 ALA A N 1
ATOM 621 C CA . ALA A 1 85 ? 8.492 -0.096 1.471 1.00 92.06 85 ALA A CA 1
ATOM 622 C C . ALA A 1 85 ? 7.803 0.867 2.450 1.00 92.06 85 ALA A C 1
ATOM 624 O O . ALA A 1 85 ? 7.606 0.547 3.623 1.00 92.06 85 ALA A O 1
ATOM 625 N N . ARG A 1 86 ? 7.443 2.069 1.984 1.00 89.94 86 ARG A N 1
ATOM 626 C CA . ARG A 1 86 ? 6.751 3.065 2.805 1.00 89.94 86 ARG A CA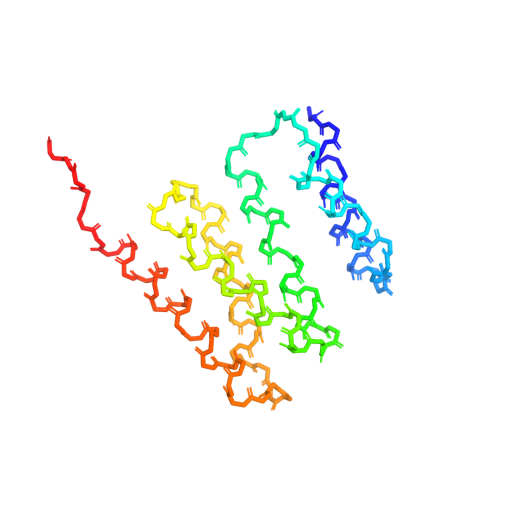 1
ATOM 627 C C . ARG A 1 86 ? 5.323 2.633 3.127 1.00 89.94 86 ARG A C 1
ATOM 629 O O . ARG A 1 86 ? 4.929 2.744 4.286 1.00 89.94 86 ARG A O 1
ATOM 636 N N . ALA A 1 87 ? 4.581 2.135 2.139 1.00 88.94 87 ALA A N 1
ATOM 637 C CA . ALA A 1 87 ? 3.224 1.629 2.333 1.00 88.94 87 ALA A CA 1
ATOM 638 C C . ALA A 1 87 ? 3.201 0.441 3.309 1.00 88.94 87 ALA A C 1
ATOM 640 O O . ALA A 1 87 ? 2.460 0.469 4.291 1.00 88.94 87 ALA A O 1
ATOM 641 N N . ALA A 1 88 ? 4.093 -0.538 3.111 1.00 92.94 88 ALA A N 1
ATOM 642 C CA . ALA A 1 88 ? 4.238 -1.689 4.001 1.00 92.94 88 ALA A CA 1
ATOM 643 C C . ALA A 1 88 ? 4.525 -1.260 5.449 1.00 92.94 88 ALA A C 1
ATOM 645 O O . ALA A 1 88 ? 3.834 -1.660 6.382 1.00 92.94 88 ALA A O 1
ATOM 646 N N . ARG A 1 89 ? 5.485 -0.350 5.645 1.00 92.50 89 ARG A N 1
ATOM 647 C CA . ARG A 1 89 ? 5.867 0.126 6.981 1.00 92.50 89 ARG A CA 1
ATOM 648 C C . ARG A 1 89 ? 4.731 0.825 7.728 1.00 92.50 89 ARG A C 1
ATOM 650 O O . ARG A 1 89 ? 4.685 0.749 8.953 1.00 92.50 89 ARG A O 1
ATOM 657 N N . ILE A 1 90 ? 3.845 1.525 7.020 1.00 89.19 90 ILE A N 1
ATOM 658 C CA . ILE A 1 90 ? 2.689 2.194 7.632 1.00 89.19 90 ILE A CA 1
ATOM 659 C C . ILE A 1 90 ? 1.708 1.159 8.184 1.00 89.19 90 ILE A C 1
ATOM 661 O O . ILE A 1 90 ? 1.282 1.292 9.328 1.00 89.19 90 ILE A O 1
ATOM 665 N N . VAL A 1 91 ? 1.410 0.105 7.420 1.00 89.69 91 VAL A N 1
ATOM 666 C CA . VAL A 1 91 ? 0.550 -0.991 7.893 1.00 89.69 91 VAL A CA 1
ATOM 667 C C . VAL A 1 91 ? 1.216 -1.748 9.040 1.00 89.69 91 VAL A C 1
ATOM 669 O O . VAL A 1 91 ? 0.593 -1.951 10.077 1.00 89.69 91 VAL A O 1
ATOM 672 N N . GLU A 1 92 ? 2.492 -2.114 8.896 1.00 92.81 92 GLU A N 1
ATOM 673 C CA . GLU A 1 92 ? 3.238 -2.880 9.900 1.00 92.81 92 GLU A CA 1
ATOM 674 C C . GLU A 1 92 ? 3.287 -2.174 11.264 1.00 92.81 92 GLU A C 1
ATOM 676 O O . GLU A 1 92 ? 3.109 -2.811 12.306 1.00 92.81 92 GLU A O 1
ATOM 681 N N . ARG A 1 93 ? 3.520 -0.855 11.261 1.00 91.38 93 ARG A N 1
ATOM 682 C CA . ARG A 1 93 ? 3.678 -0.051 12.481 1.00 91.38 93 ARG A CA 1
ATOM 683 C C . ARG A 1 93 ? 2.367 0.492 13.039 1.00 91.38 93 ARG A C 1
ATOM 685 O O . ARG A 1 93 ? 2.397 1.108 14.100 1.00 91.38 93 ARG A O 1
ATOM 692 N N . SER A 1 94 ? 1.242 0.289 12.356 1.00 90.06 94 SER A N 1
ATOM 693 C CA . SER A 1 94 ? -0.048 0.770 12.840 1.00 90.06 94 SER A CA 1
ATOM 694 C C . SER A 1 94 ? -0.515 -0.064 14.044 1.00 90.06 94 SER A C 1
ATOM 696 O O . SER A 1 94 ? -0.723 -1.274 13.901 1.00 90.06 94 SER A O 1
ATOM 698 N N . PRO A 1 95 ? -0.725 0.542 15.231 1.00 87.88 95 PRO A N 1
ATOM 699 C CA . PRO A 1 95 ? -1.186 -0.186 16.416 1.00 87.88 95 PRO A CA 1
ATOM 700 C C . PRO A 1 95 ? -2.592 -0.771 16.247 1.00 87.88 95 PRO A C 1
ATOM 702 O O . PRO A 1 95 ? -2.911 -1.800 16.838 1.00 87.88 95 PRO A O 1
ATOM 705 N N . SER A 1 96 ? -3.424 -0.124 15.428 1.00 89.81 96 SER A N 1
ATOM 706 C CA . SER A 1 96 ? -4.805 -0.525 15.160 1.00 89.81 96 SER A CA 1
ATOM 707 C C . SER A 1 96 ? -4.933 -1.572 14.052 1.00 89.81 96 SER A C 1
ATOM 709 O O . SER A 1 96 ? -6.027 -2.095 13.850 1.00 89.81 96 SER A O 1
ATOM 711 N N . ALA A 1 97 ? -3.845 -1.920 13.354 1.00 89.69 97 ALA A N 1
ATOM 712 C CA . ALA A 1 97 ? -3.881 -2.931 12.305 1.00 89.69 97 ALA A CA 1
ATOM 713 C C . ALA A 1 97 ? -3.949 -4.360 12.896 1.00 89.69 97 ALA A C 1
ATOM 715 O O . ALA A 1 97 ? -3.049 -4.785 13.641 1.00 89.69 97 ALA A O 1
ATOM 716 N N . PRO A 1 98 ? -4.970 -5.161 12.529 1.00 92.44 98 PRO A N 1
ATOM 717 C CA . PRO A 1 98 ? -5.019 -6.585 12.846 1.00 92.44 98 PRO A CA 1
ATOM 718 C C . PRO A 1 98 ? -3.739 -7.326 12.441 1.00 92.44 98 PRO A C 1
ATOM 720 O O . PRO A 1 98 ? -3.126 -7.027 11.417 1.00 92.44 98 PRO A O 1
ATOM 723 N N . ARG A 1 99 ? -3.356 -8.340 13.228 1.00 92.50 99 ARG A N 1
ATOM 724 C CA . ARG A 1 99 ? -2.089 -9.076 13.061 1.00 92.50 99 ARG A CA 1
ATOM 725 C C . ARG A 1 99 ? -1.871 -9.598 11.635 1.00 92.50 99 ARG A C 1
ATOM 727 O O . ARG A 1 99 ? -0.829 -9.319 11.062 1.00 92.50 99 ARG A O 1
ATOM 734 N N . ARG A 1 100 ? -2.886 -10.235 11.039 1.00 91.31 100 ARG A N 1
ATOM 735 C CA . ARG A 1 100 ? -2.832 -10.766 9.660 1.00 91.31 100 ARG A CA 1
ATOM 736 C C . ARG A 1 100 ? -2.398 -9.729 8.611 1.00 91.31 100 ARG A C 1
ATOM 738 O O . ARG A 1 100 ? -1.691 -10.051 7.664 1.00 91.31 100 ARG A O 1
ATOM 745 N N . HIS A 1 101 ? -2.789 -8.472 8.808 1.00 91.19 101 HIS A N 1
ATOM 746 C CA . HIS A 1 101 ? -2.503 -7.381 7.879 1.00 91.19 101 HIS A CA 1
ATOM 747 C C . HIS A 1 101 ? -1.083 -6.849 8.072 1.00 91.19 101 HIS A C 1
ATOM 749 O O . HIS A 1 101 ? -0.379 -6.575 7.101 1.00 91.19 101 HIS A O 1
ATOM 755 N N . ARG A 1 102 ? -0.625 -6.794 9.331 1.00 92.81 102 ARG A N 1
ATOM 756 C CA . ARG A 1 102 ? 0.781 -6.526 9.672 1.00 92.81 102 ARG A CA 1
ATOM 757 C C . ARG A 1 102 ? 1.714 -7.612 9.144 1.00 92.81 102 ARG A C 1
ATOM 759 O O . ARG A 1 102 ? 2.809 -7.287 8.704 1.00 92.81 102 ARG A O 1
ATOM 766 N N . ASP A 1 103 ? 1.278 -8.869 9.155 1.00 94.38 103 ASP A N 1
ATOM 767 C CA . ASP A 1 103 ? 2.053 -9.988 8.616 1.00 94.38 103 ASP A CA 1
ATOM 768 C C . ASP A 1 103 ? 2.212 -9.858 7.092 1.00 94.38 103 ASP A C 1
ATOM 770 O O . ASP A 1 103 ? 3.338 -9.864 6.611 1.00 94.38 103 ASP A O 1
ATOM 774 N N . THR A 1 104 ? 1.135 -9.543 6.357 1.00 92.00 104 THR A N 1
ATOM 775 C CA . THR A 1 104 ? 1.213 -9.245 4.906 1.00 92.00 104 THR A CA 1
ATOM 776 C C . THR A 1 104 ? 2.211 -8.116 4.600 1.00 92.00 104 THR A C 1
ATOM 778 O O . THR A 1 104 ? 2.993 -8.182 3.652 1.00 92.00 104 THR A O 1
ATOM 781 N N . ALA A 1 105 ? 2.211 -7.059 5.416 1.00 92.75 105 ALA A N 1
ATOM 782 C CA . ALA A 1 105 ? 3.151 -5.953 5.268 1.00 92.75 105 ALA A CA 1
ATOM 783 C C . ALA A 1 105 ? 4.605 -6.347 5.582 1.00 92.75 105 ALA A C 1
ATOM 785 O O . ALA A 1 105 ? 5.542 -5.857 4.939 1.00 92.75 105 ALA A O 1
ATOM 786 N N . ARG A 1 106 ? 4.803 -7.242 6.554 1.00 94.88 106 ARG A N 1
ATOM 787 C CA . ARG A 1 106 ? 6.119 -7.787 6.892 1.00 94.88 106 ARG A CA 1
ATOM 788 C C . ARG A 1 106 ? 6.660 -8.659 5.764 1.00 94.88 106 ARG A C 1
ATOM 790 O O . ARG A 1 106 ? 7.829 -8.505 5.418 1.00 94.88 106 ARG A O 1
ATOM 797 N N . ASP A 1 107 ? 5.817 -9.482 5.150 1.00 93.62 107 ASP A N 1
ATOM 798 C CA . ASP A 1 107 ? 6.195 -10.334 4.019 1.00 93.62 107 ASP A CA 1
ATOM 799 C C . ASP A 1 107 ? 6.681 -9.492 2.832 1.00 93.62 107 ASP A C 1
ATOM 801 O O . ASP A 1 107 ? 7.774 -9.717 2.308 1.00 93.62 107 ASP A O 1
ATOM 805 N N . LEU A 1 108 ? 5.944 -8.433 2.474 1.00 93.12 108 LEU A N 1
ATOM 806 C CA . LEU A 1 108 ? 6.379 -7.487 1.441 1.00 93.12 108 LEU A CA 1
ATOM 807 C C . LEU A 1 108 ? 7.705 -6.795 1.809 1.00 93.12 108 LEU A C 1
ATOM 809 O O . LEU A 1 108 ? 8.581 -6.621 0.961 1.00 93.12 108 LEU A O 1
ATOM 813 N N . THR A 1 109 ? 7.886 -6.416 3.075 1.00 94.06 109 THR A N 1
ATOM 814 C CA . THR A 1 109 ? 9.138 -5.801 3.549 1.00 94.06 109 THR A CA 1
ATOM 815 C C . THR A 1 109 ? 10.320 -6.767 3.435 1.00 94.06 109 THR A C 1
ATOM 817 O O . THR A 1 109 ? 11.401 -6.362 2.999 1.00 94.06 109 THR A O 1
ATOM 820 N N . ALA A 1 110 ? 10.119 -8.045 3.765 1.00 93.00 110 ALA A N 1
ATOM 821 C CA . ALA A 1 110 ? 11.129 -9.085 3.608 1.00 93.00 110 ALA A CA 1
ATOM 822 C C . ALA A 1 110 ? 11.508 -9.286 2.131 1.00 93.00 110 ALA A C 1
ATOM 824 O O . ALA A 1 110 ? 12.696 -9.309 1.808 1.00 93.00 110 ALA A O 1
ATOM 825 N N . LEU A 1 111 ? 10.525 -9.328 1.223 1.00 93.69 111 LEU A N 1
ATOM 826 C CA . LEU A 1 111 ? 10.756 -9.429 -0.225 1.00 93.69 111 LEU A CA 1
ATOM 827 C C . LEU A 1 111 ? 11.567 -8.247 -0.776 1.00 93.69 111 LEU A C 1
ATOM 829 O O . LEU A 1 111 ? 12.520 -8.434 -1.537 1.00 93.69 111 LEU A O 1
ATOM 833 N N . LEU A 1 112 ? 11.234 -7.021 -0.363 1.00 91.44 112 LEU A N 1
ATOM 834 C CA . LEU A 1 112 ? 11.968 -5.814 -0.759 1.00 91.44 112 LEU A CA 1
ATOM 835 C C . LEU A 1 112 ? 13.418 -5.837 -0.257 1.00 91.44 112 LEU A C 1
ATOM 837 O O . LEU A 1 112 ? 14.330 -5.399 -0.962 1.00 91.44 112 LEU A O 1
ATOM 841 N N . HIS A 1 113 ? 13.649 -6.356 0.951 1.00 89.94 113 HIS A N 1
ATOM 842 C CA . HIS A 1 113 ? 14.998 -6.530 1.481 1.00 89.94 113 HIS A CA 1
ATOM 843 C C . HIS A 1 113 ? 15.791 -7.584 0.712 1.00 89.94 113 HIS A C 1
ATOM 845 O O . HIS A 1 113 ? 16.919 -7.283 0.324 1.00 89.94 113 HIS A O 1
ATOM 851 N N . ALA A 1 114 ? 15.193 -8.746 0.442 1.00 88.88 114 ALA A N 1
ATOM 852 C CA . ALA A 1 114 ? 15.820 -9.822 -0.319 1.00 88.88 114 ALA A CA 1
ATOM 853 C C . ALA A 1 114 ? 16.235 -9.361 -1.725 1.00 88.88 114 ALA A C 1
ATOM 855 O O . ALA A 1 114 ? 17.354 -9.625 -2.153 1.00 88.88 114 ALA A O 1
ATOM 856 N N . THR A 1 115 ? 15.378 -8.592 -2.403 1.00 83.81 115 THR A N 1
ATOM 857 C CA . THR A 1 115 ? 15.649 -8.069 -3.756 1.00 83.81 115 THR A CA 1
ATOM 858 C C . THR A 1 115 ? 16.812 -7.076 -3.770 1.00 83.81 115 THR A C 1
ATOM 860 O O . THR A 1 115 ? 17.590 -7.047 -4.713 1.00 83.81 115 THR A O 1
ATOM 863 N N . ARG A 1 116 ? 16.985 -6.278 -2.708 1.00 79.88 116 ARG A N 1
ATOM 864 C CA . ARG A 1 116 ? 18.118 -5.343 -2.586 1.00 79.88 116 ARG A CA 1
ATOM 865 C C . ARG A 1 116 ? 19.450 -6.053 -2.335 1.00 79.88 116 ARG A C 1
ATOM 867 O O . ARG A 1 116 ? 20.495 -5.508 -2.669 1.00 79.88 116 ARG A O 1
ATOM 874 N N . THR A 1 117 ? 19.416 -7.198 -1.659 1.00 79.19 117 THR A N 1
ATOM 875 C CA . THR A 1 117 ? 20.609 -7.991 -1.329 1.00 79.19 117 THR A CA 1
ATOM 876 C C . THR A 1 117 ? 20.923 -9.056 -2.371 1.00 79.19 117 THR A C 1
ATOM 878 O O . THR A 1 117 ? 21.981 -9.674 -2.288 1.00 79.19 117 THR A O 1
ATOM 881 N N . ALA A 1 118 ? 20.007 -9.302 -3.311 1.00 68.75 118 ALA A N 1
ATOM 882 C CA . ALA A 1 118 ? 20.232 -10.231 -4.400 1.00 68.75 118 ALA A CA 1
ATOM 883 C C . ALA A 1 118 ? 21.399 -9.716 -5.261 1.00 68.75 118 ALA A C 1
ATOM 885 O O . ALA A 1 118 ? 21.395 -8.541 -5.637 1.00 68.75 118 ALA A O 1
ATOM 886 N N . PRO A 1 119 ? 22.412 -10.554 -5.540 1.00 54.50 119 PRO A N 1
ATOM 887 C CA . PRO A 1 119 ? 23.455 -10.196 -6.487 1.00 54.50 119 PRO A CA 1
ATOM 888 C C . PRO A 1 119 ? 22.826 -9.968 -7.865 1.00 54.50 119 PRO A C 1
ATOM 890 O O . PRO A 1 119 ? 21.864 -10.650 -8.227 1.00 54.50 119 PRO A O 1
ATOM 893 N N . ASP A 1 120 ? 23.361 -9.004 -8.613 1.00 55.41 120 ASP A N 1
ATOM 894 C CA . ASP A 1 120 ? 22.923 -8.729 -9.980 1.00 55.41 120 ASP A CA 1
ATOM 895 C C . ASP A 1 120 ? 23.060 -10.022 -10.807 1.00 55.41 120 ASP A C 1
ATOM 897 O O . ASP A 1 120 ? 24.142 -10.624 -10.802 1.00 55.41 120 ASP A O 1
ATOM 901 N N . PRO A 1 121 ? 22.009 -10.512 -11.488 1.00 50.06 121 PRO A N 1
ATOM 902 C CA . PRO A 1 121 ? 22.120 -11.680 -12.350 1.00 50.06 121 PRO A CA 1
ATOM 903 C C . PRO A 1 121 ? 22.782 -11.300 -13.686 1.00 50.06 121 PRO A C 1
ATOM 905 O O . PRO A 1 121 ? 22.207 -11.530 -14.742 1.00 50.06 121 PRO A O 1
ATOM 908 N N . ALA A 1 122 ? 23.969 -10.687 -13.637 1.00 48.62 122 ALA A N 1
ATOM 909 C CA . ALA A 1 122 ? 24.939 -10.562 -14.725 1.00 48.62 122 ALA A CA 1
ATOM 910 C C . ALA A 1 122 ? 26.213 -9.863 -14.212 1.00 48.62 122 ALA A C 1
ATOM 912 O O . ALA A 1 122 ? 26.169 -8.711 -13.778 1.00 48.62 122 ALA A O 1
ATOM 913 N N . GLY A 1 123 ? 27.341 -10.574 -14.286 1.00 42.53 123 GLY A N 1
ATOM 914 C CA . GLY A 1 123 ? 28.634 -9.959 -14.592 1.00 42.53 123 GLY A CA 1
ATOM 915 C C . GLY A 1 123 ? 28.785 -9.788 -16.098 1.00 42.53 123 GLY A C 1
ATOM 916 O O . GLY A 1 123 ? 28.058 -10.493 -16.837 1.00 42.53 123 GLY A O 1
#

Sequence (123 aa):
MDRRELDGHHGLAEAALGRPDRAAELLHRAVHDAGGGPAYRVLFAAEPARVLAQAADWREASHALAALSGTVATTGSVRALRAMARAARIVERSPSAPRRHRDTARDLTALLHATRTAPDPAG

pLDDT: mean 78.91, std 11.77, range [42.53, 94.88]

Radius of gyration: 14.42 Å; chains: 1; bounding box: 42×28×38 Å

Secondary structure (DSSP, 8-state):
--HHHHHHHHHHHHHHTT-HHHHHHHHHHHHHSS---HHHHHHHHHHHHHHHHHTT-HHHHHHHHHHHHTTTTT---HHHHHHHHHHHHHHHH-TTS-HHHHHHHHHHHHHHHHHHHSPPS--

Foldseek 3Di:
DDVLVVLLVVLLVCLVVVNNVSSVVSLVCSQPDPDDDPLSNLLSLLVNLQSCLVVVVLVVNLVSLLVSLVCLLVHPDPNSLVSSLVSLVSLLPDPSHDPVSNVSSVVSNVSSVCNVPDDDPDD